Protein AF-A0A1V9XTG5-F1 (afdb_monomer_lite)

Organism: NCBI:txid418985

Foldseek 3Di:
DDPVVVQVVVCVQFPLVQFDPLFDFGWPAAADQDQPPPPPPPPDPDDDDDDDPPRDRPRDDDDDAAEAEEQDDFPVVLVVCLVVLHLEYEHQHDLPSDDDPDQDPVDRSSVSNVSNNVSNHIYGYCHRSQVPDDVGPVNVVVVVCVVPPDPPPPPPDPPDPD

Sequence (162 aa):
MELSRVVSFLRRFAPLEIAESWDNVGLLLEPPACIVDKVVPNRSHDTRESDTWNFQKNYTADTDCQVLLTNDLTEPVMDEAIRLKSNLIVSYHPPLFTPLKNILQDNWKSRIITRCLENKIAVYSPHTSWDHIRGGVNDWLAKAFIDHPFQVEFIKKFDKNY

Radius of gyration: 22.84 Å; chains: 1; bounding box: 66×41×70 Å

InterPro domains:
  IPR002678 DUF34/NIF3 [PF01784] (66-144)
  IPR002678 DUF34/NIF3 [PTHR13799] (66-145)
  IPR036069 DUF34/NIF3 superfamily [SSF102705] (1-145)

Structure (mmCIF, N/CA/C/O backbone):
data_AF-A0A1V9XTG5-F1
#
_entry.id   AF-A0A1V9XTG5-F1
#
loop_
_atom_site.group_PDB
_atom_site.id
_atom_site.type_symbol
_atom_site.label_atom_id
_atom_site.label_alt_id
_atom_site.label_comp_id
_atom_site.label_asym_id
_atom_site.label_entity_id
_atom_site.label_seq_id
_atom_site.pdbx_PDB_ins_code
_atom_site.Cartn_x
_atom_site.Cartn_y
_atom_site.Cartn_z
_atom_site.occupancy
_atom_site.B_iso_or_equiv
_atom_site.auth_seq_id
_atom_site.auth_comp_id
_atom_site.auth_asym_id
_atom_site.auth_atom_id
_atom_site.pdbx_PDB_model_num
ATOM 1 N N . MET A 1 1 ? -17.222 -7.287 -1.393 1.00 55.75 1 MET A N 1
ATOM 2 C CA . MET A 1 1 ? -16.039 -8.103 -1.818 1.00 55.75 1 MET A CA 1
ATOM 3 C C . MET A 1 1 ? -15.018 -8.222 -0.685 1.00 55.75 1 MET A C 1
ATOM 5 O O . MET A 1 1 ? -14.566 -7.208 -0.179 1.00 55.75 1 MET A O 1
ATOM 9 N N . GLU A 1 2 ? -14.635 -9.448 -0.310 1.00 77.31 2 GLU A N 1
ATOM 10 C CA . GLU A 1 2 ? -13.663 -9.735 0.764 1.00 77.31 2 GLU A CA 1
ATOM 11 C C . GLU A 1 2 ? -12.226 -9.305 0.407 1.00 77.31 2 GLU A C 1
ATOM 13 O O . GLU A 1 2 ? -11.734 -9.655 -0.669 1.00 77.31 2 GLU A O 1
ATOM 18 N N . LEU A 1 3 ? -11.525 -8.626 1.329 1.00 82.56 3 LEU A N 1
ATOM 19 C CA . LEU A 1 3 ? -10.119 -8.198 1.183 1.00 82.56 3 LEU A CA 1
ATOM 20 C C . LEU A 1 3 ? -9.208 -9.350 0.729 1.00 82.56 3 LEU A C 1
ATOM 22 O O . LEU A 1 3 ? -8.378 -9.186 -0.165 1.00 82.56 3 LEU A O 1
ATOM 26 N N . SER A 1 4 ? -9.415 -10.540 1.297 1.00 83.62 4 SER A N 1
ATOM 27 C CA . SER A 1 4 ? -8.663 -11.753 0.965 1.00 83.62 4 SER A CA 1
ATOM 28 C C . SER A 1 4 ? -8.738 -12.107 -0.521 1.00 83.62 4 SER A C 1
ATOM 30 O O . SER A 1 4 ? -7.723 -12.470 -1.107 1.00 83.62 4 SER A O 1
ATOM 32 N N . ARG A 1 5 ? -9.898 -11.931 -1.170 1.00 86.00 5 ARG A N 1
ATOM 33 C CA . ARG A 1 5 ? -10.062 -12.204 -2.608 1.00 86.00 5 ARG A CA 1
ATOM 34 C C . ARG A 1 5 ? -9.228 -11.251 -3.459 1.00 86.00 5 ARG A C 1
ATOM 36 O O . ARG A 1 5 ? -8.595 -11.699 -4.413 1.00 86.00 5 ARG A O 1
ATOM 43 N N . VAL A 1 6 ? -9.202 -9.966 -3.103 1.00 88.75 6 VAL A N 1
ATOM 44 C CA . VAL A 1 6 ? -8.406 -8.954 -3.817 1.00 88.75 6 VAL A CA 1
ATOM 45 C C . VAL A 1 6 ? -6.922 -9.222 -3.638 1.00 88.75 6 VAL A C 1
ATOM 47 O O . VAL A 1 6 ? -6.187 -9.276 -4.618 1.00 88.75 6 VAL A O 1
ATOM 50 N N . VAL A 1 7 ? -6.480 -9.469 -2.405 1.00 90.12 7 VAL A N 1
ATOM 51 C CA . VAL A 1 7 ? -5.074 -9.778 -2.114 1.00 90.12 7 VAL A CA 1
ATOM 52 C C . VAL A 1 7 ? -4.635 -11.060 -2.827 1.00 90.12 7 VAL A C 1
ATOM 54 O O . VAL A 1 7 ? -3.560 -11.088 -3.423 1.00 90.12 7 VAL A 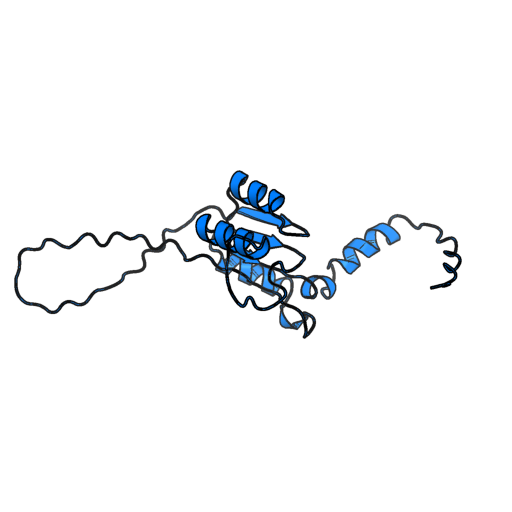O 1
ATOM 57 N N . SER A 1 8 ? -5.466 -12.108 -2.842 1.00 90.44 8 SER A N 1
ATOM 58 C CA . SER A 1 8 ? -5.184 -13.328 -3.608 1.00 90.44 8 SER A CA 1
ATOM 59 C C . SER A 1 8 ? -5.078 -13.062 -5.109 1.00 90.44 8 SER A C 1
ATOM 61 O O . SER A 1 8 ? -4.198 -13.621 -5.761 1.00 90.44 8 SER A O 1
ATOM 63 N N . PHE A 1 9 ? -5.935 -12.201 -5.664 1.00 92.81 9 PHE A N 1
ATOM 64 C CA . PHE A 1 9 ? -5.834 -11.792 -7.062 1.00 92.81 9 PHE A CA 1
ATOM 65 C C . PHE A 1 9 ? -4.525 -11.039 -7.339 1.00 92.81 9 PHE A C 1
ATOM 67 O O . PHE A 1 9 ? -3.819 -11.401 -8.278 1.00 92.81 9 PHE A O 1
ATOM 74 N N . LEU A 1 10 ? -4.170 -10.054 -6.506 1.00 93.69 10 LEU A N 1
ATOM 75 C CA . LEU A 1 10 ? -2.940 -9.265 -6.651 1.00 93.69 10 LEU A CA 1
ATOM 76 C C . LEU A 1 10 ? -1.689 -10.151 -6.602 1.00 93.69 10 LEU A C 1
ATOM 78 O O . LEU A 1 10 ? -0.817 -10.011 -7.455 1.00 93.69 10 LEU A O 1
ATOM 82 N N . ARG A 1 11 ? -1.642 -11.120 -5.680 1.00 94.44 11 ARG A N 1
ATOM 83 C CA . ARG A 1 11 ? -0.550 -12.105 -5.588 1.00 94.44 11 ARG A CA 1
ATOM 84 C C . ARG A 1 11 ? -0.490 -13.051 -6.784 1.00 94.44 11 ARG A C 1
ATOM 86 O O . ARG A 1 11 ? 0.585 -13.492 -7.163 1.00 94.44 11 ARG A O 1
ATOM 93 N N . ARG A 1 12 ? -1.632 -13.390 -7.388 1.00 94.44 12 ARG A N 1
ATOM 94 C CA . ARG A 1 12 ? -1.649 -14.200 -8.616 1.00 94.44 12 ARG A CA 1
ATOM 95 C C . ARG A 1 12 ? -1.186 -13.394 -9.829 1.00 94.44 12 ARG A C 1
ATOM 97 O O . ARG A 1 12 ? -0.594 -13.964 -10.736 1.00 94.44 12 ARG A O 1
ATOM 104 N N . PHE A 1 13 ? -1.505 -12.101 -9.861 1.00 92.19 13 PHE A N 1
ATOM 105 C CA . PHE A 1 13 ? -1.098 -11.188 -10.925 1.00 92.19 13 PHE A CA 1
ATOM 106 C C . PHE A 1 13 ? 0.411 -10.923 -10.890 1.00 92.19 13 PHE A C 1
ATOM 108 O O . PHE A 1 13 ? 1.073 -11.056 -11.914 1.00 92.19 13 PHE A O 1
ATOM 115 N N . ALA A 1 14 ? 0.948 -10.620 -9.708 1.00 93.31 14 ALA A N 1
ATOM 116 C CA . ALA A 1 14 ? 2.376 -10.493 -9.461 1.00 93.31 14 ALA A CA 1
ATOM 117 C C . ALA A 1 14 ? 2.742 -11.235 -8.168 1.00 93.31 14 ALA A C 1
ATOM 119 O O . ALA A 1 14 ? 2.460 -10.733 -7.072 1.00 93.31 14 ALA A O 1
ATOM 120 N N . PRO A 1 15 ? 3.321 -12.441 -8.286 1.00 96.00 15 PRO A N 1
ATOM 121 C CA . PRO A 1 15 ? 3.800 -13.200 -7.137 1.00 96.00 15 PRO A CA 1
ATOM 122 C C . PRO A 1 15 ? 4.793 -12.377 -6.307 1.00 96.00 15 PRO A C 1
ATOM 124 O O . PRO A 1 15 ? 5.557 -11.582 -6.846 1.00 96.00 15 PRO A O 1
ATOM 127 N N . LEU A 1 16 ? 4.785 -12.533 -4.984 1.00 95.12 16 LEU A N 1
ATOM 128 C CA . LEU A 1 16 ? 5.692 -11.764 -4.118 1.00 95.12 16 LEU A CA 1
ATOM 129 C C . LEU A 1 16 ? 7.112 -12.343 -4.133 1.00 95.12 16 LEU A C 1
ATOM 131 O O . LEU A 1 16 ? 8.067 -11.654 -3.808 1.00 95.12 16 LEU A O 1
ATOM 135 N N . GLU A 1 17 ? 7.251 -13.601 -4.544 1.00 96.00 17 GLU A N 1
ATOM 136 C CA . GLU A 1 17 ? 8.499 -14.364 -4.602 1.00 96.00 17 GLU A CA 1
ATOM 137 C C . GLU A 1 17 ? 9.474 -13.838 -5.659 1.00 96.00 17 GLU A C 1
ATOM 139 O O . GLU A 1 17 ? 10.656 -14.167 -5.623 1.00 96.00 17 GLU A O 1
ATOM 144 N N . ILE A 1 18 ? 8.974 -13.042 -6.606 1.00 96.62 18 ILE A N 1
ATOM 145 C CA . ILE A 1 18 ? 9.783 -12.372 -7.626 1.00 96.62 18 ILE A CA 1
ATOM 146 C C . ILE A 1 18 ? 10.158 -10.943 -7.223 1.00 9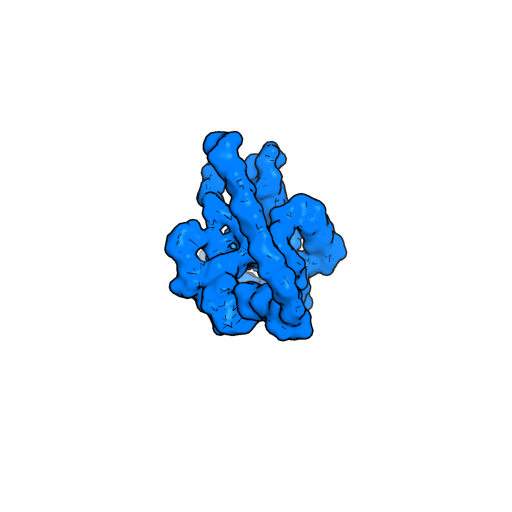6.62 18 ILE A C 1
ATOM 148 O O . ILE A 1 18 ? 10.810 -10.256 -7.999 1.00 96.62 18 ILE A O 1
ATOM 152 N N . ALA A 1 19 ? 9.728 -10.459 -6.055 1.00 97.25 19 ALA A N 1
ATOM 153 C CA . ALA A 1 19 ? 10.232 -9.198 -5.532 1.00 97.25 19 ALA A CA 1
ATOM 154 C C . ALA A 1 19 ? 11.709 -9.333 -5.142 1.00 97.25 19 ALA A C 1
ATOM 156 O O . ALA A 1 19 ? 12.203 -10.421 -4.835 1.00 97.25 19 ALA A O 1
ATOM 157 N N . GLU A 1 20 ? 12.409 -8.206 -5.125 1.00 97.19 20 GLU A N 1
ATOM 158 C CA . GLU A 1 20 ? 13.779 -8.154 -4.643 1.00 97.19 20 GLU A CA 1
ATOM 159 C C . GLU A 1 20 ? 13.880 -8.561 -3.168 1.00 97.19 20 GLU A C 1
ATOM 161 O O . GLU A 1 20 ? 13.032 -8.233 -2.339 1.00 97.19 20 GLU A O 1
ATOM 166 N N . SER A 1 21 ? 14.972 -9.239 -2.815 1.00 96.12 21 SER A N 1
ATOM 167 C CA . SER A 1 21 ? 15.189 -9.779 -1.459 1.00 96.12 21 SER A CA 1
ATOM 168 C C . SER A 1 21 ? 15.207 -8.735 -0.333 1.00 96.12 21 SER A C 1
ATOM 170 O O . SER A 1 21 ? 14.999 -9.081 0.829 1.00 96.12 21 SER A O 1
ATOM 172 N N . TRP A 1 22 ? 15.483 -7.472 -0.660 1.00 95.69 22 TRP A N 1
ATOM 173 C CA . TRP A 1 22 ? 15.520 -6.353 0.285 1.00 95.69 22 TRP A CA 1
ATOM 174 C C . TRP A 1 22 ? 14.182 -5.615 0.397 1.00 95.69 22 TRP A C 1
ATOM 176 O O . TRP A 1 22 ? 14.067 -4.685 1.197 1.00 95.69 22 TRP A O 1
ATOM 186 N N . ASP A 1 23 ? 13.200 -5.978 -0.424 1.00 97.12 23 ASP A N 1
ATOM 187 C CA . ASP A 1 23 ? 11.956 -5.240 -0.569 1.00 97.12 23 ASP A CA 1
ATOM 188 C C . ASP A 1 23 ? 10.937 -5.571 0.533 1.00 97.12 23 ASP A C 1
ATOM 190 O O . ASP A 1 23 ? 11.019 -6.601 1.205 1.00 97.12 23 ASP A O 1
ATOM 194 N N . ASN A 1 24 ? 9.939 -4.702 0.702 1.00 97.38 24 ASN A N 1
ATOM 195 C CA . ASN A 1 24 ? 8.794 -4.961 1.566 1.00 97.38 24 ASN A CA 1
ATOM 196 C C . ASN A 1 24 ? 7.482 -4.876 0.778 1.00 97.38 24 ASN A C 1
ATOM 198 O O . ASN A 1 24 ? 6.867 -3.814 0.663 1.00 97.38 24 ASN A O 1
ATOM 202 N N . VAL A 1 25 ? 7.063 -6.020 0.240 1.00 97.62 25 VAL A N 1
ATOM 203 C CA . VAL A 1 25 ? 5.906 -6.159 -0.652 1.00 97.62 25 VAL A CA 1
ATOM 204 C C . VAL A 1 25 ? 4.762 -6.946 -0.013 1.00 97.62 25 VAL A C 1
ATOM 206 O O . VAL A 1 25 ? 4.928 -7.680 0.959 1.00 97.62 25 VAL A O 1
ATOM 209 N N . GLY A 1 26 ? 3.577 -6.844 -0.606 1.00 97.38 26 GLY A N 1
ATOM 210 C CA . GLY A 1 26 ? 2.374 -7.541 -0.176 1.00 97.38 26 GLY A CA 1
ATOM 211 C C . GLY A 1 26 ? 1.461 -6.682 0.694 1.00 97.38 26 GLY A C 1
ATOM 212 O O . GLY A 1 26 ? 1.432 -5.460 0.579 1.00 97.38 26 GLY A O 1
ATOM 213 N N . LEU A 1 27 ? 0.664 -7.338 1.541 1.00 96.81 27 LEU A N 1
ATOM 214 C CA . LEU A 1 27 ? -0.239 -6.676 2.483 1.00 96.81 27 LEU A CA 1
ATOM 215 C C . LEU A 1 27 ? 0.578 -6.167 3.678 1.00 96.81 27 LEU A C 1
ATOM 217 O O . LEU A 1 27 ? 1.042 -6.966 4.487 1.00 96.81 27 LEU A O 1
ATOM 221 N N . LEU A 1 28 ? 0.762 -4.851 3.764 1.00 96.75 28 LEU A N 1
ATOM 222 C CA . LEU A 1 28 ? 1.606 -4.197 4.769 1.00 96.75 28 LEU A CA 1
ATOM 223 C C . LEU A 1 28 ? 0.824 -3.762 6.011 1.00 96.75 28 LEU A C 1
ATOM 225 O O . LEU A 1 28 ? 1.393 -3.648 7.095 1.00 96.75 28 LEU A O 1
ATOM 229 N N . LEU A 1 29 ? -0.473 -3.493 5.853 1.00 95.19 29 LEU A N 1
ATOM 230 C CA . LEU A 1 29 ? -1.363 -3.114 6.943 1.00 95.19 29 LEU A CA 1
ATOM 231 C C . LEU A 1 29 ? -2.743 -3.726 6.715 1.00 95.19 29 LEU A C 1
ATOM 233 O O . LEU A 1 29 ? -3.360 -3.497 5.674 1.00 95.19 29 LEU A O 1
ATOM 237 N N . GLU A 1 30 ? -3.228 -4.472 7.703 1.00 92.56 30 GLU A N 1
ATOM 238 C CA . GLU A 1 30 ? -4.567 -5.058 7.715 1.00 92.56 30 GLU A CA 1
ATOM 239 C C . GLU A 1 30 ? -5.333 -4.532 8.939 1.00 92.56 30 GLU A C 1
ATOM 241 O O . GLU A 1 30 ? -4.941 -4.822 10.074 1.00 92.56 30 GLU A O 1
ATOM 246 N N . PRO A 1 31 ? -6.394 -3.726 8.755 1.00 88.69 31 PRO A N 1
ATOM 247 C CA . PRO A 1 31 ? -7.239 -3.304 9.860 1.00 88.69 31 PRO A CA 1
ATOM 248 C C . PRO A 1 31 ? -8.036 -4.502 10.398 1.00 88.69 31 PRO A C 1
ATOM 250 O O . PRO A 1 31 ? -8.358 -5.422 9.641 1.00 88.69 31 PRO A O 1
ATOM 253 N N . PRO A 1 32 ? -8.415 -4.501 11.688 1.00 80.94 32 PRO A N 1
ATOM 254 C CA . PRO A 1 32 ? -9.268 -5.548 12.224 1.00 80.94 32 PRO A CA 1
ATOM 255 C C . PRO A 1 32 ? -10.576 -5.607 11.427 1.00 80.94 32 PRO A C 1
ATOM 257 O O . PRO A 1 32 ? -11.234 -4.585 11.201 1.00 80.94 32 PRO A O 1
ATOM 260 N N . ALA A 1 33 ? -10.970 -6.816 11.019 1.00 67.88 33 ALA A N 1
ATOM 261 C CA . ALA A 1 33 ? -12.301 -7.043 10.470 1.00 67.88 33 ALA A CA 1
ATOM 262 C C . ALA A 1 33 ? -13.354 -6.519 11.456 1.00 67.88 33 ALA A C 1
ATOM 264 O O . ALA A 1 33 ? -13.117 -6.522 12.663 1.00 67.88 33 ALA A O 1
ATOM 265 N N . CYS A 1 34 ? -14.511 -6.069 10.960 1.00 45.25 34 CYS A N 1
ATOM 266 C CA . CYS A 1 34 ? -15.601 -5.624 11.824 1.00 45.25 34 CYS A CA 1
ATOM 267 C C . CYS A 1 34 ? -15.963 -6.726 12.835 1.00 45.25 34 CYS A C 1
ATOM 269 O O . CYS A 1 34 ? -16.723 -7.636 12.514 1.00 45.25 34 CYS A O 1
ATOM 271 N N . ILE A 1 35 ? -15.449 -6.633 14.061 1.00 41.25 35 ILE A N 1
ATOM 272 C CA . ILE A 1 35 ? -15.980 -7.369 15.198 1.00 41.25 35 ILE A CA 1
ATOM 273 C C . ILE A 1 35 ? -17.233 -6.596 15.585 1.00 41.25 35 ILE A C 1
ATOM 275 O O . ILE A 1 35 ? -17.160 -5.454 16.035 1.00 41.25 35 ILE A O 1
ATOM 279 N N . VAL A 1 36 ? -18.404 -7.169 15.316 1.00 38.59 36 VAL A N 1
ATOM 280 C CA . VAL A 1 36 ? -19.636 -6.634 15.888 1.00 38.59 36 VAL A CA 1
ATOM 281 C C . VAL A 1 36 ? -19.586 -6.954 17.377 1.00 38.59 36 VAL A C 1
ATOM 283 O O . VAL A 1 36 ? -19.935 -8.058 17.790 1.00 38.59 36 VAL A O 1
ATOM 286 N N . ASP A 1 37 ? -19.155 -5.987 18.181 1.00 36.00 37 ASP A N 1
ATOM 287 C CA . ASP A 1 37 ? -19.333 -6.013 19.629 1.00 36.00 37 ASP A CA 1
ATOM 288 C C . ASP A 1 37 ? -20.821 -5.830 19.943 1.00 36.00 37 ASP A C 1
ATOM 290 O O . ASP A 1 37 ? -21.314 -4.754 20.275 1.00 36.00 37 ASP A O 1
ATOM 294 N N . LYS A 1 38 ? -21.577 -6.915 19.817 1.00 38.50 38 LYS A N 1
ATOM 295 C CA . LYS A 1 38 ? -22.789 -7.105 20.604 1.00 38.50 38 LYS A CA 1
ATOM 296 C C . LYS A 1 38 ? -22.620 -8.374 21.416 1.00 38.50 38 LYS A C 1
ATOM 298 O O . LYS A 1 38 ? -23.256 -9.388 21.151 1.00 38.50 38 LYS A O 1
ATOM 303 N N . VAL A 1 39 ? -21.812 -8.281 22.470 1.00 39.66 39 VAL A N 1
ATOM 304 C CA . VAL A 1 39 ? -22.130 -9.042 23.678 1.00 39.66 39 VAL A CA 1
ATOM 305 C C . VAL A 1 39 ? -23.397 -8.402 24.238 1.00 39.66 39 VAL A C 1
ATOM 307 O O . VAL A 1 39 ? -23.347 -7.452 25.014 1.00 39.66 39 VAL A O 1
ATOM 310 N N . VAL A 1 40 ? -24.558 -8.865 23.777 1.00 39.25 40 VAL A N 1
ATOM 311 C CA . VAL A 1 40 ? -25.788 -8.675 24.543 1.00 39.25 40 VAL A CA 1
ATOM 312 C C . VAL A 1 40 ? -25.692 -9.706 25.663 1.00 39.25 40 VAL A C 1
ATOM 314 O O . VAL A 1 40 ? -25.638 -10.896 25.348 1.00 39.25 40 VAL A O 1
ATOM 317 N N . PRO 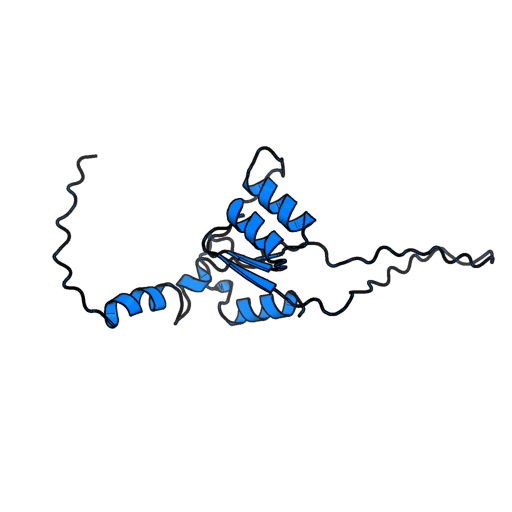A 1 41 ? -25.613 -9.315 26.947 1.00 38.88 41 PRO A N 1
ATOM 318 C CA . PRO A 1 41 ? -25.670 -10.294 28.017 1.00 38.88 41 PRO A CA 1
ATOM 319 C C . PRO A 1 41 ? -26.985 -11.047 27.859 1.00 38.88 41 PRO A C 1
ATOM 321 O O . PRO A 1 41 ? -28.050 -10.421 27.828 1.00 38.88 41 PRO A O 1
ATOM 324 N N . ASN A 1 42 ? -26.923 -12.371 27.741 1.00 40.09 42 ASN A N 1
ATOM 325 C CA . ASN A 1 42 ? -28.121 -13.180 27.850 1.00 40.09 42 ASN A CA 1
ATOM 326 C C . ASN A 1 42 ? -28.609 -13.019 29.295 1.00 40.09 42 ASN A C 1
ATOM 328 O O . ASN A 1 42 ? -28.093 -13.656 30.208 1.00 40.09 42 ASN A O 1
ATOM 332 N N . ARG A 1 43 ? -29.558 -12.108 29.540 1.00 46.59 43 ARG A N 1
ATOM 333 C CA . ARG A 1 43 ? -30.324 -12.107 30.790 1.00 46.59 43 ARG A CA 1
ATOM 334 C C . ARG A 1 43 ? -31.314 -13.267 30.725 1.00 46.59 43 ARG A C 1
ATOM 336 O O . ARG A 1 43 ? -32.518 -13.057 30.651 1.00 46.59 43 ARG A O 1
ATOM 343 N N . SER A 1 44 ? -30.803 -14.492 30.751 1.00 43.53 44 SER A N 1
ATOM 344 C CA . SER A 1 44 ? -31.573 -15.625 31.233 1.00 43.53 44 SER A CA 1
ATOM 345 C C . SER A 1 44 ? -31.327 -15.714 32.732 1.00 43.53 44 SER A C 1
ATOM 347 O O . SER A 1 44 ? -30.215 -15.982 33.182 1.00 43.53 44 SER A O 1
ATOM 349 N N . HIS A 1 45 ? -32.370 -15.431 33.506 1.00 46.16 45 HIS A N 1
ATOM 350 C CA . HIS A 1 45 ? -32.457 -15.864 34.890 1.00 46.16 45 HIS A CA 1
ATOM 351 C C . HIS A 1 45 ? -32.425 -17.394 34.922 1.00 46.16 45 HIS A C 1
ATOM 353 O O . HIS A 1 45 ? -33.478 -18.014 34.858 1.00 46.16 45 HIS A O 1
ATOM 359 N N . ASP A 1 46 ? -31.243 -17.995 35.002 1.00 42.94 46 ASP A N 1
ATOM 360 C CA . ASP A 1 46 ? -31.102 -19.307 35.622 1.00 42.94 46 ASP A CA 1
ATOM 361 C C . ASP A 1 46 ? -29.673 -19.518 36.126 1.00 42.94 46 ASP A C 1
ATOM 363 O O . ASP A 1 46 ? -28.688 -19.185 35.468 1.00 42.94 46 ASP A O 1
ATOM 367 N N . THR A 1 47 ? -29.577 -20.018 37.348 1.00 46.78 47 THR A N 1
ATOM 368 C CA . THR A 1 47 ? -28.326 -20.317 38.034 1.00 46.78 47 THR A CA 1
ATOM 369 C C . THR A 1 47 ? -27.920 -21.750 37.736 1.00 46.78 47 THR A C 1
ATOM 371 O O . THR A 1 47 ? -28.704 -22.652 38.018 1.00 46.78 47 THR A O 1
ATOM 374 N N . ARG A 1 48 ? -26.647 -21.928 37.352 1.00 47.66 48 ARG A N 1
ATOM 375 C CA . ARG A 1 48 ? -25.887 -23.187 37.184 1.00 47.66 48 ARG A CA 1
ATOM 376 C C . ARG A 1 48 ? -25.782 -23.678 35.741 1.00 47.66 48 ARG A C 1
ATOM 378 O O . ARG A 1 48 ? -26.417 -24.653 35.382 1.00 47.66 48 ARG A O 1
ATOM 385 N N . GLU A 1 49 ? -24.867 -23.085 34.982 1.00 41.78 49 GLU A N 1
ATOM 386 C CA . GLU A 1 49 ? -23.923 -23.832 34.141 1.00 41.78 49 GLU A CA 1
ATOM 387 C C . GLU A 1 49 ? -22.806 -22.894 33.661 1.00 41.78 49 GLU A C 1
ATOM 389 O O . GLU A 1 49 ? -22.992 -21.690 33.529 1.00 41.78 49 GLU A O 1
ATOM 394 N N . SER A 1 50 ? -21.608 -23.453 33.527 1.00 41.12 50 SER A N 1
ATOM 395 C CA . SER A 1 50 ? -20.311 -22.786 33.381 1.00 41.12 50 SER A CA 1
ATOM 396 C C . SER A 1 50 ? -20.220 -21.725 32.275 1.00 41.12 50 SER A C 1
ATOM 398 O O . SER A 1 50 ? -20.572 -21.989 31.124 1.00 41.12 50 SER A O 1
ATOM 400 N N . ASP A 1 51 ? -19.616 -20.587 32.632 1.00 40.22 51 ASP A N 1
ATOM 401 C CA . ASP A 1 51 ? -19.272 -19.420 31.807 1.00 40.22 51 ASP A CA 1
ATOM 402 C C . ASP A 1 51 ? -18.369 -19.746 30.598 1.00 40.22 51 ASP A C 1
ATOM 404 O O . ASP A 1 51 ? -17.177 -19.431 30.567 1.00 40.22 51 ASP A O 1
ATOM 408 N N . THR A 1 52 ? -18.929 -20.357 29.556 1.00 37.22 52 THR A N 1
ATOM 409 C CA . THR A 1 52 ? -18.254 -20.477 28.257 1.00 37.22 52 THR A CA 1
ATOM 410 C C . THR A 1 52 ? -18.622 -19.282 27.382 1.00 37.22 52 THR A C 1
ATOM 412 O O . THR A 1 52 ? -19.695 -19.199 26.785 1.00 37.22 52 THR A O 1
ATOM 415 N N . TRP A 1 53 ? -17.712 -18.310 27.320 1.00 46.91 53 TRP A N 1
ATOM 416 C CA . TRP A 1 53 ? -17.795 -17.176 26.402 1.00 46.91 53 TRP A CA 1
ATOM 417 C C . TRP A 1 53 ? -17.597 -17.667 24.961 1.00 46.91 53 TRP A C 1
ATOM 419 O O . TRP A 1 53 ? -16.475 -17.737 24.460 1.00 46.91 53 TRP A O 1
ATOM 429 N N . ASN A 1 54 ? -18.685 -18.024 24.279 1.00 36.25 54 ASN A N 1
ATOM 430 C CA . ASN A 1 54 ? -18.648 -18.373 22.860 1.00 36.25 54 ASN A CA 1
ATOM 431 C C . ASN A 1 54 ? -18.593 -17.098 22.004 1.00 36.25 54 ASN A C 1
ATOM 433 O O . ASN A 1 54 ? -19.614 -16.494 21.679 1.00 36.25 54 ASN A O 1
ATOM 437 N N . PHE A 1 55 ? -17.380 -16.688 21.621 1.00 44.03 55 PHE A N 1
ATOM 438 C CA . PHE A 1 55 ? -17.150 -15.630 20.634 1.00 44.03 55 PHE A CA 1
ATOM 439 C C . PHE A 1 55 ? -17.526 -16.121 19.232 1.00 44.03 55 PHE A C 1
ATOM 441 O O . PHE A 1 55 ? -16.693 -16.639 18.488 1.00 44.03 55 PHE A O 1
ATOM 448 N N . GLN A 1 56 ? -18.785 -15.946 18.842 1.00 35.94 56 GLN A N 1
ATOM 449 C CA . GLN A 1 56 ? -19.197 -16.182 17.463 1.00 35.94 56 GLN A CA 1
ATOM 450 C C . GLN A 1 56 ? -18.858 -14.940 16.626 1.00 35.94 56 GLN A C 1
ATOM 452 O O . GLN A 1 56 ? -19.536 -13.915 16.697 1.00 35.94 56 GLN A O 1
ATOM 457 N N . LYS A 1 57 ? -17.754 -15.011 15.865 1.00 40.47 57 LYS A N 1
ATOM 458 C CA . LYS A 1 57 ? -17.333 -13.962 14.921 1.00 40.47 57 LYS A CA 1
ATOM 459 C C . LYS A 1 57 ? -18.375 -13.824 13.808 1.00 40.47 57 LYS A C 1
ATOM 461 O O . LYS A 1 57 ? -18.304 -14.511 12.793 1.00 40.47 57 LYS A O 1
ATOM 466 N N . ASN A 1 58 ? -19.336 -12.927 13.991 1.00 37.09 58 ASN A N 1
ATOM 467 C CA . ASN A 1 58 ? -20.265 -12.538 12.937 1.00 37.09 58 ASN A CA 1
ATOM 468 C C . ASN A 1 58 ? -19.576 -11.514 12.028 1.00 37.09 58 ASN A C 1
ATOM 470 O O . ASN A 1 58 ? -19.657 -10.308 12.260 1.00 37.09 58 ASN A O 1
ATOM 474 N N . TYR A 1 59 ? -18.869 -12.004 11.007 1.00 41.94 59 TYR A N 1
ATOM 475 C CA . TYR A 1 59 ? -18.420 -11.175 9.891 1.00 41.94 59 TYR A CA 1
ATOM 476 C C . TYR A 1 59 ? -19.666 -10.676 9.156 1.00 41.94 59 TYR A C 1
ATOM 478 O O . TYR A 1 59 ? -20.448 -11.473 8.635 1.00 41.94 59 TYR A O 1
ATOM 486 N N . THR A 1 60 ? -19.896 -9.364 9.159 1.00 44.28 60 THR A N 1
ATOM 487 C CA . THR A 1 60 ? -20.947 -8.782 8.324 1.00 44.28 60 THR A CA 1
ATOM 488 C C . THR A 1 60 ? -20.490 -8.864 6.878 1.00 44.28 60 THR A C 1
ATOM 490 O O . THR A 1 60 ? -19.461 -8.308 6.501 1.00 44.28 60 THR A O 1
ATOM 493 N N . ALA A 1 61 ? -21.237 -9.638 6.096 1.00 44.62 61 ALA A N 1
ATOM 494 C CA . ALA A 1 61 ? -21.019 -9.777 4.675 1.00 44.62 61 ALA A CA 1
ATOM 495 C C . ALA A 1 61 ? -21.217 -8.426 3.973 1.00 44.62 61 ALA A C 1
ATOM 497 O O . ALA A 1 61 ? -22.192 -7.719 4.222 1.00 44.62 61 ALA A O 1
ATOM 498 N N . ASP A 1 62 ? -20.301 -8.165 3.046 1.00 49.50 62 ASP A N 1
ATOM 499 C CA . ASP A 1 62 ? -20.485 -7.334 1.859 1.00 49.50 62 ASP A CA 1
ATOM 500 C C . ASP A 1 62 ? -20.593 -5.815 2.064 1.00 49.50 62 ASP A C 1
ATOM 502 O O . ASP A 1 62 ? -21.645 -5.192 1.942 1.00 49.50 62 ASP A O 1
ATOM 506 N N . THR A 1 63 ? -19.439 -5.181 2.273 1.00 55.59 63 THR A N 1
ATOM 507 C CA . THR A 1 63 ? -19.222 -3.834 1.736 1.00 55.59 63 THR A CA 1
ATOM 508 C C . THR A 1 63 ? -18.584 -3.936 0.348 1.00 55.59 63 THR A C 1
ATOM 510 O O . THR A 1 63 ? -17.752 -4.818 0.079 1.00 55.59 63 THR A O 1
ATOM 513 N N . ASP A 1 64 ? -18.992 -3.047 -0.560 1.00 65.69 64 ASP A N 1
ATOM 514 C CA . ASP A 1 64 ? -18.303 -2.840 -1.832 1.00 65.69 64 ASP A CA 1
ATOM 515 C C . ASP A 1 64 ? -16.825 -2.551 -1.549 1.00 65.69 64 ASP A C 1
ATOM 517 O O . ASP A 1 64 ? -16.483 -1.718 -0.707 1.00 65.69 64 ASP A O 1
ATOM 521 N N . CYS A 1 65 ? -15.932 -3.296 -2.202 1.00 73.44 65 CYS A N 1
ATOM 522 C CA . CYS A 1 65 ? -14.502 -3.078 -2.035 1.00 73.44 65 CYS A CA 1
ATOM 523 C C . CYS A 1 65 ? -14.065 -1.975 -2.984 1.00 73.44 65 CYS A C 1
ATOM 525 O O . CYS A 1 65 ? -14.049 -2.159 -4.201 1.00 73.44 65 CYS A O 1
ATOM 527 N N . GLN A 1 66 ? -13.729 -0.831 -2.402 1.00 88.75 66 GLN A N 1
ATOM 528 C CA . GLN A 1 66 ? -13.243 0.325 -3.120 1.00 88.75 66 GLN A CA 1
ATOM 529 C C . GLN A 1 66 ? -11.736 0.437 -2.923 1.00 88.75 66 GLN A C 1
ATOM 531 O O . GLN A 1 66 ? -11.242 0.623 -1.808 1.00 88.75 66 GLN A O 1
ATOM 536 N N . VAL A 1 67 ? -11.020 0.293 -4.037 1.00 94.06 67 VAL A N 1
ATOM 537 C CA . VAL A 1 67 ? -9.561 0.274 -4.080 1.00 94.06 67 VAL A CA 1
ATOM 538 C C . VAL A 1 67 ? -9.055 1.602 -4.630 1.00 94.06 67 VAL A C 1
ATOM 540 O O . VAL A 1 67 ? -9.422 1.985 -5.740 1.00 94.06 67 VAL A O 1
ATOM 543 N N . LEU A 1 68 ? -8.191 2.281 -3.879 1.00 96.88 68 LEU A N 1
ATOM 544 C CA . LEU A 1 68 ? -7.421 3.423 -4.368 1.00 96.88 68 LEU A CA 1
ATOM 545 C C . LEU A 1 68 ? -6.044 2.944 -4.834 1.00 96.88 68 LEU A C 1
ATOM 547 O O . LEU A 1 68 ? -5.341 2.268 -4.085 1.00 96.88 68 LEU A O 1
ATOM 551 N N . LEU A 1 69 ? -5.650 3.310 -6.052 1.00 97.62 69 LEU A N 1
ATOM 552 C CA . LEU A 1 69 ? -4.303 3.072 -6.575 1.00 97.62 69 LEU A CA 1
ATOM 553 C C . LEU A 1 69 ? -3.490 4.366 -6.469 1.00 97.62 69 LEU A C 1
ATOM 555 O O . LEU A 1 69 ? -3.983 5.425 -6.851 1.00 97.62 69 LEU A O 1
ATOM 559 N N . THR A 1 70 ? -2.254 4.291 -5.982 1.00 98.25 70 THR A N 1
ATOM 560 C CA . THR A 1 70 ? -1.341 5.443 -5.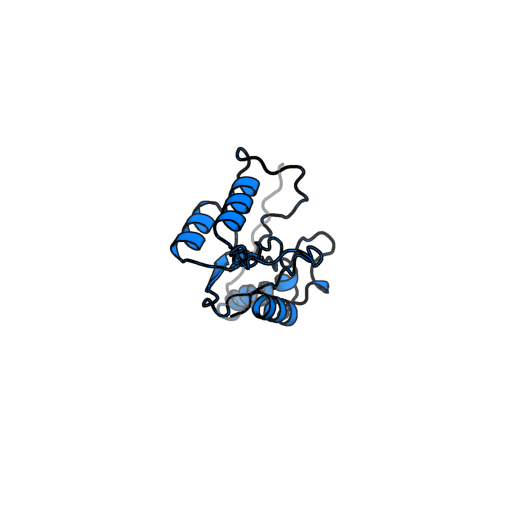906 1.00 98.25 70 THR A CA 1
ATOM 561 C C . THR A 1 70 ? 0.106 5.013 -6.128 1.00 98.25 70 THR A C 1
ATOM 563 O O . THR A 1 70 ? 0.459 3.859 -5.890 1.00 98.25 70 THR A O 1
ATOM 566 N N . ASN A 1 71 ? 0.963 5.945 -6.550 1.00 97.94 71 ASN A N 1
ATOM 567 C CA . ASN A 1 71 ? 2.406 5.718 -6.537 1.00 97.94 71 ASN A CA 1
ATOM 568 C C . ASN A 1 71 ? 2.961 5.783 -5.105 1.00 97.94 71 ASN A C 1
ATOM 570 O O . ASN A 1 71 ? 3.656 4.878 -4.656 1.00 97.94 71 ASN A O 1
ATOM 574 N N . ASP A 1 72 ? 2.580 6.833 -4.374 1.00 98.12 72 ASP A N 1
ATOM 575 C CA . ASP A 1 72 ? 3.024 7.115 -3.013 1.00 98.12 72 ASP A CA 1
ATOM 576 C C . ASP A 1 72 ? 1.824 7.367 -2.099 1.00 98.12 72 ASP A C 1
ATOM 578 O O . ASP A 1 72 ? 0.954 8.196 -2.391 1.00 98.12 72 ASP A O 1
ATOM 582 N N . LEU A 1 73 ? 1.787 6.688 -0.954 1.00 97.94 73 LEU A N 1
ATOM 583 C CA . LEU A 1 73 ? 0.816 6.974 0.097 1.00 97.94 73 LEU A CA 1
ATOM 584 C C . LEU A 1 73 ? 1.308 8.135 0.973 1.00 97.94 73 LEU A C 1
ATOM 586 O O . LEU A 1 73 ? 2.060 7.943 1.928 1.00 97.94 73 LEU A O 1
ATOM 590 N N . THR A 1 74 ? 0.866 9.345 0.637 1.00 97.81 74 THR A N 1
ATOM 591 C CA . THR A 1 74 ? 1.109 10.583 1.396 1.00 97.81 74 THR A CA 1
ATOM 592 C C . THR A 1 74 ? -0.117 10.975 2.229 1.00 97.81 74 THR A C 1
ATOM 594 O O . THR A 1 74 ? -1.196 10.410 2.055 1.00 97.81 74 THR A O 1
ATOM 597 N N . GLU A 1 75 ? 0.006 11.953 3.134 1.00 97.50 75 GLU A N 1
ATOM 598 C CA . GLU A 1 75 ? -1.143 12.434 3.922 1.00 97.50 75 GLU A CA 1
ATOM 599 C C . GLU A 1 75 ? -2.295 12.989 3.057 1.00 97.50 75 GLU A C 1
ATOM 601 O O . GLU A 1 75 ? -3.435 12.607 3.317 1.00 97.50 75 GLU A O 1
ATOM 606 N N . PRO A 1 76 ? -2.053 13.778 1.988 1.00 98.50 76 PRO A N 1
ATOM 607 C CA . PRO A 1 76 ? -3.127 14.184 1.077 1.00 98.50 76 PRO A CA 1
ATOM 608 C C . PRO A 1 76 ? -3.802 13.009 0.353 1.00 98.50 76 PRO A C 1
ATOM 610 O O . PRO A 1 76 ? -5.019 13.003 0.183 1.00 98.50 76 PRO A O 1
ATOM 613 N N . VAL A 1 77 ? -3.036 11.985 -0.042 1.00 98.44 77 VAL A N 1
ATOM 614 C CA . VAL A 1 77 ? -3.596 10.762 -0.652 1.00 98.44 77 VAL A CA 1
ATOM 615 C C . VAL A 1 77 ? -4.411 9.971 0.374 1.00 98.44 77 VAL A C 1
ATOM 617 O O . VAL A 1 77 ? -5.446 9.395 0.045 1.00 98.44 77 VAL A O 1
ATOM 620 N N . MET A 1 78 ? -3.999 9.984 1.642 1.00 98.25 78 MET A N 1
ATOM 621 C CA . MET A 1 78 ? -4.786 9.420 2.736 1.00 98.25 78 MET A CA 1
ATOM 622 C C . MET A 1 78 ? -6.119 10.167 2.921 1.00 98.25 78 MET A C 1
ATOM 624 O O . MET A 1 78 ? -7.156 9.528 3.105 1.00 98.25 78 MET A O 1
ATOM 628 N N . ASP A 1 79 ? -6.121 11.503 2.838 1.00 98.38 79 ASP A N 1
ATOM 629 C CA . ASP A 1 79 ? -7.354 12.309 2.872 1.00 98.38 79 ASP A CA 1
ATOM 630 C C . ASP A 1 79 ? -8.287 11.947 1.708 1.00 98.38 79 ASP A C 1
ATOM 632 O O . ASP A 1 79 ? -9.498 11.790 1.891 1.00 98.38 79 ASP A O 1
ATOM 636 N N . GLU A 1 80 ? -7.722 11.765 0.512 1.00 98.44 80 GLU A N 1
ATOM 637 C CA . GLU A 1 80 ? -8.451 11.291 -0.659 1.00 98.44 80 GLU A CA 1
ATOM 638 C C . GLU A 1 80 ? -9.051 9.898 -0.439 1.00 98.44 80 GLU A C 1
ATOM 640 O O . GLU A 1 80 ? -10.240 9.712 -0.704 1.00 98.44 80 GLU A O 1
ATOM 645 N N . ALA A 1 81 ? -8.280 8.944 0.088 1.00 97.00 81 ALA A N 1
ATOM 646 C CA . ALA A 1 81 ? -8.750 7.587 0.354 1.00 97.00 81 ALA A CA 1
ATOM 647 C C . ALA A 1 81 ? -9.974 7.576 1.281 1.00 97.00 81 ALA A C 1
ATOM 649 O O . ALA A 1 81 ? -10.962 6.894 0.991 1.00 97.00 81 ALA A O 1
ATOM 650 N N . ILE A 1 82 ? -9.940 8.381 2.349 1.00 96.50 82 ILE A N 1
ATOM 651 C CA . ILE A 1 82 ? -11.054 8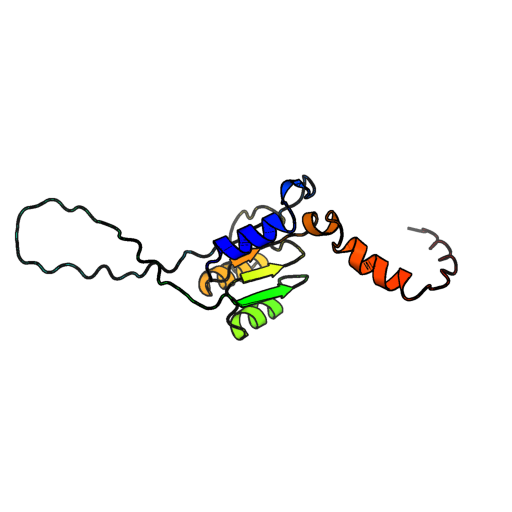.533 3.296 1.00 96.50 82 ILE A CA 1
ATOM 652 C C . ILE A 1 82 ? -12.261 9.182 2.620 1.00 96.50 82 ILE A C 1
ATOM 654 O O . ILE A 1 82 ? -13.376 8.675 2.736 1.00 96.50 82 ILE A O 1
ATOM 658 N N . ARG A 1 83 ? -12.056 10.278 1.876 1.00 97.31 83 ARG A N 1
ATOM 659 C CA . ARG A 1 83 ? -13.130 10.972 1.143 1.00 97.31 83 ARG A CA 1
ATOM 660 C C . ARG A 1 83 ? -13.821 10.045 0.146 1.00 97.31 83 ARG A C 1
ATOM 662 O O . ARG A 1 83 ? -15.041 10.097 0.001 1.00 97.31 83 ARG A O 1
ATOM 669 N N . LEU A 1 84 ? -13.040 9.204 -0.525 1.00 93.94 84 LEU A N 1
ATOM 670 C CA . LEU A 1 84 ? -13.533 8.207 -1.462 1.00 93.94 84 LEU A CA 1
ATOM 671 C C . LEU A 1 84 ? -14.154 6.997 -0.763 1.00 93.94 84 LEU A C 1
ATOM 673 O O . LEU A 1 84 ? -14.826 6.250 -1.448 1.00 93.94 84 LEU A O 1
ATOM 677 N N . LYS A 1 85 ? -14.000 6.820 0.557 1.00 91.56 85 LYS A N 1
ATOM 678 C CA . LYS A 1 85 ? -14.423 5.622 1.311 1.00 91.56 85 LYS A CA 1
ATOM 679 C C . LYS A 1 85 ? -13.743 4.338 0.825 1.00 91.56 85 LYS A C 1
ATOM 681 O O . LYS A 1 85 ? -14.338 3.263 0.829 1.00 91.56 85 LYS A O 1
ATOM 686 N N . SER A 1 86 ? -12.481 4.457 0.420 1.00 91.94 86 SER A N 1
ATOM 687 C CA . SER A 1 86 ? -11.672 3.306 0.020 1.00 91.94 86 SER A CA 1
ATOM 688 C C . SER A 1 86 ? -11.396 2.415 1.226 1.00 91.94 86 SER A C 1
ATOM 690 O O . SER A 1 86 ? -11.074 2.916 2.298 1.00 91.94 86 SER A O 1
ATOM 692 N N . ASN A 1 87 ? -11.492 1.099 1.053 1.00 91.56 87 ASN A N 1
ATOM 693 C CA . ASN A 1 87 ? -11.151 0.118 2.089 1.00 91.56 87 ASN A CA 1
ATOM 694 C C . ASN A 1 87 ? -9.840 -0.631 1.795 1.00 91.56 87 ASN A C 1
ATOM 696 O O . ASN A 1 87 ? -9.359 -1.391 2.636 1.00 91.56 87 ASN A O 1
ATOM 700 N N . LEU A 1 88 ? -9.227 -0.371 0.638 1.00 94.62 88 LEU A N 1
ATOM 701 C CA . LEU A 1 88 ? -7.885 -0.820 0.286 1.00 94.62 88 LEU A CA 1
ATOM 702 C C . LEU A 1 88 ? -7.142 0.286 -0.470 1.00 94.62 88 LEU A C 1
ATOM 704 O O . LEU A 1 88 ? -7.674 0.867 -1.413 1.00 94.62 88 LEU A O 1
ATOM 708 N N . ILE A 1 89 ? -5.892 0.533 -0.092 1.00 97.69 89 ILE A N 1
ATOM 709 C CA . ILE A 1 89 ? -4.933 1.326 -0.860 1.00 97.69 89 ILE A CA 1
ATOM 710 C C . ILE A 1 89 ? -3.882 0.375 -1.428 1.00 97.69 89 ILE A C 1
ATOM 712 O O . ILE A 1 89 ? -3.256 -0.379 -0.683 1.00 97.69 89 ILE A O 1
ATOM 716 N N . VAL A 1 90 ? -3.664 0.432 -2.739 1.00 97.81 90 VAL A N 1
ATOM 717 C CA . VAL A 1 90 ? -2.511 -0.179 -3.405 1.00 97.81 90 VAL A CA 1
ATOM 718 C C . VAL A 1 90 ? -1.525 0.941 -3.720 1.00 97.81 90 VAL A C 1
ATOM 720 O O . VAL A 1 90 ? -1.757 1.739 -4.627 1.00 97.81 90 VAL A O 1
ATOM 723 N N . SER A 1 91 ? -0.456 1.027 -2.932 1.00 98.25 91 SER A N 1
ATOM 724 C CA . SER A 1 91 ? 0.618 2.011 -3.101 1.00 98.25 91 SER A CA 1
ATOM 725 C C . SER A 1 91 ? 1.791 1.343 -3.795 1.00 98.25 91 SER A C 1
ATOM 727 O O . SER A 1 91 ? 2.249 0.320 -3.304 1.00 98.25 91 SER A O 1
ATOM 729 N N . TYR A 1 92 ? 2.279 1.883 -4.911 1.00 98.00 92 TYR A N 1
ATOM 730 C CA . TYR A 1 92 ? 3.430 1.308 -5.611 1.00 98.00 92 TYR A CA 1
ATOM 731 C C . TYR A 1 92 ? 4.666 1.252 -4.705 1.00 98.00 92 TYR A C 1
ATOM 733 O O . TYR A 1 92 ? 5.246 0.180 -4.530 1.00 98.00 92 TYR A O 1
ATOM 741 N N . HIS A 1 93 ? 5.025 2.382 -4.090 1.00 97.88 93 HIS A N 1
ATOM 742 C CA . HIS A 1 93 ? 6.080 2.429 -3.089 1.00 97.88 93 HIS A CA 1
ATOM 743 C C . HIS A 1 93 ? 5.546 1.991 -1.719 1.00 97.88 93 HIS A C 1
ATOM 745 O O . HIS A 1 93 ? 4.492 2.479 -1.284 1.00 97.88 93 HIS A O 1
ATOM 751 N N . PRO A 1 94 ? 6.282 1.136 -0.988 1.00 97.38 94 PRO A N 1
ATOM 752 C CA . PRO A 1 94 ? 5.865 0.664 0.322 1.00 97.38 94 PRO A CA 1
ATOM 753 C C . PRO A 1 94 ? 6.021 1.776 1.373 1.00 97.38 94 PRO A C 1
ATOM 755 O O . PRO A 1 94 ? 7.147 2.133 1.739 1.00 97.38 94 PRO A O 1
ATOM 758 N N . PRO A 1 95 ? 4.926 2.309 1.958 1.00 94.62 95 PRO A N 1
ATOM 759 C CA . PRO A 1 95 ? 5.037 3.328 3.009 1.00 94.62 95 PRO A CA 1
ATOM 760 C C . PRO A 1 95 ? 5.787 2.791 4.242 1.00 94.62 95 PRO A C 1
ATOM 762 O O . PRO A 1 95 ? 6.518 3.528 4.917 1.00 94.62 95 PRO A O 1
ATOM 765 N N . LEU A 1 96 ? 5.669 1.481 4.486 1.00 94.12 96 LEU A N 1
ATOM 766 C CA . LEU A 1 96 ? 6.311 0.733 5.565 1.00 94.12 96 LEU A CA 1
ATOM 767 C C . LEU A 1 96 ? 7.570 -0.004 5.106 1.00 94.12 96 LEU A C 1
ATOM 769 O O . LEU A 1 96 ? 7.743 -1.166 5.422 1.00 94.12 96 LEU A O 1
ATOM 773 N N . PHE A 1 97 ? 8.466 0.645 4.368 1.00 93.19 97 PHE A N 1
ATOM 774 C CA . PHE A 1 97 ? 9.672 -0.018 3.855 1.00 93.19 97 PHE A CA 1
ATOM 775 C C . PHE A 1 97 ? 10.613 -0.587 4.937 1.00 93.19 97 PHE A C 1
ATOM 777 O O . PHE A 1 97 ? 11.248 -1.614 4.733 1.00 93.19 97 PHE A O 1
ATOM 784 N N . THR A 1 98 ? 10.692 0.054 6.106 1.00 92.56 98 THR A N 1
ATOM 785 C CA . THR A 1 98 ? 11.519 -0.401 7.233 1.00 92.56 98 THR A CA 1
ATOM 786 C C . THR A 1 98 ? 10.664 -0.737 8.456 1.00 92.56 98 THR A C 1
ATOM 788 O O . THR A 1 98 ? 9.624 -0.102 8.663 1.00 92.56 98 THR A O 1
ATOM 791 N N . PRO A 1 99 ? 11.095 -1.691 9.310 1.00 92.00 99 PRO A N 1
ATOM 792 C CA . PRO A 1 99 ? 10.396 -1.994 10.553 1.00 92.00 99 PRO A CA 1
ATOM 793 C C . PRO A 1 99 ? 10.264 -0.763 11.454 1.00 92.00 99 PRO A C 1
ATOM 795 O O . PRO A 1 99 ? 11.237 -0.047 11.712 1.00 92.00 99 PRO A O 1
ATOM 798 N N . LEU A 1 100 ? 9.061 -0.537 11.975 1.00 91.00 100 LEU A N 1
ATOM 799 C CA . LEU A 1 100 ? 8.793 0.549 12.910 1.00 91.00 100 LEU A CA 1
ATOM 800 C C . LEU A 1 100 ? 9.131 0.131 14.338 1.00 91.00 100 LEU A C 1
ATOM 802 O O . LEU A 1 100 ? 8.731 -0.935 14.797 1.00 91.00 100 LEU A O 1
ATOM 806 N N . LYS A 1 101 ? 9.833 1.006 15.062 1.00 95.00 101 LYS A N 1
ATOM 807 C CA . LYS A 1 101 ? 10.146 0.799 16.486 1.00 95.00 101 LYS A CA 1
ATOM 808 C C . LYS A 1 101 ? 9.010 1.240 17.411 1.00 95.00 101 LYS A C 1
ATOM 810 O O . LYS A 1 101 ? 8.879 0.712 18.508 1.00 95.00 101 LYS A O 1
ATOM 815 N N . ASN A 1 102 ? 8.233 2.239 16.996 1.00 95.62 102 ASN A N 1
ATOM 816 C CA . ASN A 1 102 ? 7.090 2.790 17.719 1.00 95.62 102 ASN A CA 1
ATOM 817 C C . ASN A 1 102 ? 6.124 3.476 16.736 1.00 95.62 102 ASN A C 1
ATOM 819 O O . ASN A 1 102 ? 6.484 3.730 15.585 1.00 95.62 102 ASN A O 1
ATOM 823 N N . ILE A 1 103 ? 4.905 3.760 17.200 1.00 95.31 103 ILE A N 1
ATOM 824 C CA . ILE A 1 103 ? 3.871 4.478 16.448 1.00 95.31 103 ILE A CA 1
ATOM 825 C C . ILE A 1 103 ? 3.474 5.705 17.274 1.00 95.31 103 ILE A C 1
ATOM 827 O O . ILE A 1 103 ? 2.697 5.606 18.220 1.00 95.31 103 ILE A O 1
ATOM 831 N N . LEU A 1 104 ? 4.058 6.855 16.939 1.00 96.25 104 LEU A N 1
ATOM 832 C CA . LEU A 1 104 ? 3.833 8.151 17.585 1.00 96.25 104 LEU A CA 1
ATOM 833 C C . LEU A 1 104 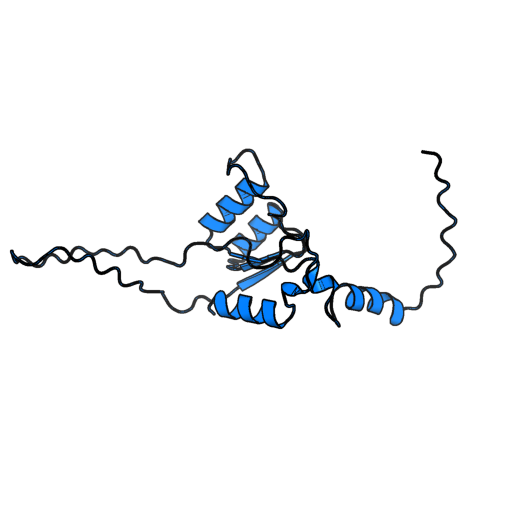? 3.302 9.168 16.564 1.00 96.25 104 LEU A C 1
ATOM 835 O O . LEU A 1 104 ? 3.604 9.071 15.378 1.00 96.25 104 LEU A O 1
ATOM 839 N N . GLN A 1 105 ? 2.509 10.149 17.005 1.00 95.50 105 GLN A N 1
ATOM 840 C CA . GLN A 1 105 ? 1.842 11.106 16.102 1.00 95.50 105 GLN A CA 1
ATOM 841 C C . GLN A 1 105 ? 2.773 12.203 15.543 1.00 95.50 105 GLN A C 1
ATOM 843 O O . GLN A 1 105 ? 2.373 12.967 14.666 1.00 95.50 105 GLN A O 1
ATOM 848 N N . ASP A 1 106 ? 4.021 12.290 16.002 1.00 94.06 106 ASP A N 1
ATOM 849 C CA . ASP A 1 106 ? 5.033 13.221 15.485 1.00 94.06 106 ASP A CA 1
ATOM 850 C C . ASP A 1 106 ? 5.611 12.781 14.124 1.00 94.06 106 ASP A C 1
ATOM 852 O O . ASP A 1 106 ? 6.018 13.619 13.317 1.00 94.06 106 ASP A O 1
ATOM 856 N N . ASN A 1 107 ? 5.553 11.485 13.801 1.00 93.38 107 ASN A N 1
ATOM 857 C CA . ASN A 1 107 ? 5.999 10.923 12.530 1.00 93.38 107 ASN A CA 1
ATOM 858 C C . ASN A 1 107 ? 4.843 10.727 11.531 1.00 93.38 107 ASN A C 1
ATOM 860 O O . ASN A 1 107 ? 3.835 10.092 11.835 1.00 93.38 107 ASN A O 1
ATOM 864 N N . TRP A 1 108 ? 5.021 11.196 10.295 1.00 93.75 108 TRP A N 1
ATOM 865 C CA . TRP A 1 108 ? 3.985 11.125 9.256 1.00 93.75 108 TRP A CA 1
ATOM 866 C C . TRP A 1 108 ? 3.587 9.693 8.859 1.00 93.75 108 TRP A C 1
ATOM 868 O O . TRP A 1 108 ? 2.408 9.436 8.631 1.00 93.75 108 TRP A O 1
ATOM 878 N N . LYS A 1 109 ? 4.521 8.728 8.836 1.00 93.94 109 LYS A N 1
ATOM 879 C CA . LYS A 1 109 ? 4.201 7.321 8.526 1.00 93.94 109 LYS A CA 1
ATOM 880 C C . LYS A 1 109 ? 3.309 6.721 9.606 1.00 93.94 109 LYS A C 1
ATOM 882 O O . LYS A 1 109 ? 2.310 6.079 9.301 1.00 93.94 109 LYS A O 1
ATOM 887 N N . SER A 1 110 ? 3.639 6.986 10.867 1.00 95.81 110 SER A N 1
ATOM 888 C CA . SER A 1 110 ? 2.842 6.565 12.020 1.00 95.81 110 SER A CA 1
ATOM 889 C C . SER A 1 110 ? 1.444 7.188 12.009 1.00 95.81 110 SER A C 1
ATOM 891 O O . SER A 1 110 ? 0.469 6.490 12.295 1.00 95.81 110 SER A O 1
ATOM 893 N N . ARG A 1 111 ? 1.316 8.463 11.611 1.00 96.69 111 ARG A N 1
ATOM 894 C CA . ARG A 1 111 ? 0.007 9.099 11.393 1.00 96.69 111 ARG A CA 1
ATOM 895 C C . ARG A 1 111 ? -0.784 8.395 10.295 1.00 96.69 111 ARG A C 1
ATOM 897 O O . ARG A 1 111 ? -1.936 8.052 10.527 1.00 96.69 111 ARG A O 1
ATOM 904 N N . ILE A 1 112 ? -0.175 8.103 9.144 1.00 96.75 112 ILE A N 1
ATOM 905 C CA . ILE A 1 112 ? -0.838 7.354 8.063 1.00 96.75 112 ILE A CA 1
ATOM 906 C C . ILE A 1 112 ? -1.331 5.989 8.549 1.00 96.75 112 ILE A C 1
ATOM 908 O O . ILE A 1 112 ? -2.489 5.656 8.315 1.00 96.75 112 ILE A O 1
ATOM 912 N N . ILE A 1 113 ? -0.503 5.223 9.267 1.00 96.38 113 ILE A N 1
ATOM 913 C CA . ILE A 1 113 ? -0.899 3.917 9.820 1.00 96.38 113 ILE A CA 1
ATOM 914 C C . ILE A 1 113 ? -2.083 4.060 10.766 1.00 96.38 113 ILE A C 1
ATOM 916 O O . ILE A 1 113 ? -3.067 3.339 10.626 1.00 96.38 113 ILE A O 1
ATOM 920 N N . THR A 1 114 ? -1.993 4.998 11.713 1.00 96.75 114 THR A N 1
ATOM 921 C CA . THR A 1 114 ? -3.055 5.239 12.699 1.00 96.75 114 THR A CA 1
ATOM 922 C C . THR A 1 114 ? -4.364 5.554 11.981 1.00 96.75 114 THR A C 1
ATOM 924 O O . THR A 1 114 ? -5.378 4.909 12.230 1.00 96.75 114 THR A O 1
ATOM 927 N N . ARG A 1 115 ? -4.317 6.454 10.995 1.00 97.06 115 ARG A N 1
ATOM 928 C CA . ARG A 1 115 ? -5.483 6.835 10.197 1.00 97.06 115 ARG A CA 1
ATOM 929 C C . ARG A 1 115 ? -6.024 5.676 9.360 1.00 97.06 115 ARG A C 1
ATOM 931 O O . ARG A 1 115 ? -7.239 5.540 9.250 1.00 97.06 115 ARG A O 1
ATOM 938 N N . CYS A 1 116 ? -5.169 4.834 8.779 1.00 96.12 116 CYS A N 1
ATOM 939 C CA . CYS A 1 116 ? -5.601 3.633 8.059 1.00 96.12 116 CYS A CA 1
ATOM 940 C C . CYS A 1 116 ? -6.362 2.677 8.984 1.00 96.12 116 CYS A C 1
ATOM 942 O O . CYS A 1 116 ? -7.448 2.221 8.631 1.00 96.12 116 CYS A O 1
ATOM 944 N N . LEU A 1 117 ? -5.840 2.426 10.187 1.00 94.56 117 LEU A N 1
ATOM 945 C CA . LEU A 1 117 ? -6.487 1.567 11.180 1.00 94.56 117 LEU A CA 1
ATOM 946 C C . LEU A 1 117 ? -7.834 2.140 11.644 1.00 94.56 117 LEU A C 1
ATOM 948 O O . LEU A 1 117 ? -8.832 1.420 11.645 1.00 94.56 117 LEU A O 1
ATOM 952 N N . GLU A 1 118 ? -7.887 3.434 11.970 1.00 94.12 118 GLU A N 1
ATOM 953 C CA . GLU A 1 118 ? -9.113 4.134 12.388 1.00 94.12 118 GLU A CA 1
ATOM 954 C C . GLU A 1 118 ? -10.208 4.104 11.315 1.00 94.12 118 GLU A C 1
ATOM 956 O O . GLU A 1 118 ? -11.389 3.950 11.625 1.00 94.12 118 GLU A O 1
ATOM 961 N N . ASN A 1 119 ? -9.816 4.216 10.044 1.00 93.56 119 ASN A N 1
ATOM 962 C CA . ASN A 1 119 ? -10.739 4.269 8.910 1.00 93.56 119 ASN A CA 1
ATOM 963 C C . ASN A 1 119 ? -10.953 2.905 8.238 1.00 93.56 119 ASN A C 1
ATOM 965 O O . ASN A 1 119 ? -11.630 2.832 7.215 1.00 93.56 119 ASN A O 1
ATOM 969 N N . LYS A 1 120 ? -10.414 1.821 8.813 1.00 92.44 120 LYS A N 1
ATOM 970 C CA . LYS A 1 120 ? -10.523 0.450 8.286 1.00 92.44 120 LYS A CA 1
ATOM 971 C C . LYS A 1 120 ? -10.027 0.320 6.839 1.00 92.44 120 LYS A C 1
ATOM 973 O O . LYS A 1 120 ? -10.644 -0.358 6.019 1.00 92.44 120 LYS A O 1
ATOM 978 N N . ILE A 1 121 ? -8.894 0.951 6.546 1.00 94.44 121 ILE A N 1
ATOM 979 C CA . ILE A 1 121 ? -8.245 0.932 5.236 1.00 94.44 121 ILE A CA 1
ATOM 980 C C . ILE A 1 121 ? -7.029 0.006 5.288 1.00 94.44 121 ILE A C 1
ATOM 982 O O . ILE A 1 121 ? -6.101 0.223 6.067 1.00 94.44 121 ILE A O 1
ATOM 986 N N . ALA A 1 122 ? -7.034 -1.034 4.458 1.00 95.94 122 ALA A N 1
ATOM 987 C CA . ALA A 1 122 ? -5.875 -1.897 4.255 1.00 95.94 122 ALA A CA 1
ATOM 988 C C . ALA A 1 122 ? -4.851 -1.241 3.318 1.00 95.94 122 ALA A C 1
ATOM 990 O O . ALA A 1 122 ? -5.215 -0.432 2.464 1.00 95.94 122 ALA A O 1
ATOM 991 N N . VAL A 1 123 ? -3.577 -1.621 3.433 1.00 97.50 123 VAL A N 1
ATOM 992 C CA . VAL A 1 123 ? -2.506 -1.137 2.547 1.00 97.50 123 VAL A CA 1
ATOM 993 C C . VAL A 1 123 ? -1.745 -2.313 1.952 1.00 97.50 123 VAL A C 1
ATOM 995 O O . VAL A 1 123 ? -1.191 -3.133 2.683 1.00 97.50 123 VAL A O 1
ATOM 998 N N . TYR A 1 124 ? -1.687 -2.368 0.625 1.00 97.88 124 TYR A N 1
ATOM 999 C CA . TYR A 1 124 ? -0.901 -3.326 -0.144 1.00 97.88 124 TYR A CA 1
ATOM 1000 C C . TYR A 1 124 ? 0.161 -2.594 -0.970 1.00 97.88 124 TYR A C 1
ATOM 1002 O O . TYR A 1 124 ? -0.120 -1.532 -1.524 1.00 97.88 124 TYR A O 1
ATOM 1010 N N . SER A 1 125 ? 1.357 -3.169 -1.087 1.00 98.25 125 SER A N 1
ATOM 1011 C CA . SER A 1 125 ? 2.436 -2.632 -1.918 1.00 98.25 125 SER A CA 1
ATOM 1012 C C . SER A 1 125 ? 3.030 -3.701 -2.829 1.00 98.25 125 SER A C 1
ATOM 1014 O O . SER A 1 125 ? 3.572 -4.679 -2.321 1.00 98.25 125 SER A O 1
ATOM 1016 N N . PRO A 1 126 ? 2.953 -3.564 -4.161 1.00 97.00 126 PRO A N 1
ATOM 1017 C CA . PRO A 1 126 ? 3.588 -4.511 -5.065 1.00 97.00 126 PRO A CA 1
ATOM 1018 C C . PRO A 1 126 ? 5.073 -4.228 -5.328 1.00 97.00 126 PRO A C 1
ATOM 1020 O O . PRO A 1 126 ? 5.840 -5.178 -5.466 1.00 97.00 126 PRO A O 1
ATOM 1023 N N . HIS A 1 127 ? 5.459 -2.952 -5.416 1.00 97.81 127 HIS A N 1
ATOM 1024 C CA . HIS A 1 127 ? 6.817 -2.469 -5.679 1.00 97.81 127 HIS A CA 1
ATOM 1025 C C . HIS A 1 127 ? 7.592 -3.316 -6.712 1.00 97.81 127 HIS A C 1
ATOM 1027 O O . HIS A 1 127 ? 7.082 -3.526 -7.815 1.00 97.81 127 HIS A O 1
ATOM 1033 N N . THR A 1 128 ? 8.764 -3.862 -6.364 1.00 97.81 128 THR A N 1
ATOM 1034 C CA . THR A 1 128 ? 9.636 -4.560 -7.328 1.00 97.81 128 THR A CA 1
ATOM 1035 C C . THR A 1 128 ? 9.016 -5.820 -7.937 1.00 97.81 128 THR A C 1
ATOM 1037 O O . THR A 1 128 ? 9.394 -6.220 -9.036 1.00 97.81 128 THR A O 1
ATOM 1040 N N . SER A 1 129 ? 8.001 -6.433 -7.308 1.00 97.38 129 SER A N 1
ATOM 1041 C CA . SER A 1 129 ? 7.281 -7.547 -7.949 1.00 97.38 129 SER A CA 1
ATOM 1042 C C . SER A 1 129 ? 6.599 -7.112 -9.252 1.00 97.38 129 SER A C 1
ATOM 1044 O O . SER A 1 129 ? 6.537 -7.889 -10.200 1.00 97.38 129 SER A O 1
ATOM 1046 N N . TRP A 1 130 ? 6.124 -5.864 -9.338 1.00 96.56 130 TRP A N 1
ATOM 1047 C CA . TRP A 1 130 ? 5.497 -5.319 -10.549 1.00 96.56 130 TRP A CA 1
ATOM 1048 C C . TRP A 1 130 ? 6.507 -4.802 -11.573 1.00 96.56 130 TRP A C 1
ATOM 1050 O O . TRP A 1 130 ? 6.168 -4.704 -12.754 1.00 96.56 130 TRP A O 1
ATOM 1060 N N . ASP A 1 131 ? 7.737 -4.521 -11.148 1.00 96.88 131 ASP A N 1
ATOM 1061 C CA . ASP A 1 131 ? 8.849 -4.239 -12.058 1.00 96.88 131 ASP A CA 1
ATOM 1062 C C . ASP A 1 131 ? 9.293 -5.490 -12.820 1.00 96.88 131 ASP A C 1
ATOM 1064 O O . ASP A 1 131 ? 9.705 -5.389 -13.978 1.00 96.88 131 ASP A O 1
ATOM 1068 N N . HIS A 1 132 ? 9.191 -6.659 -12.180 1.00 95.50 132 HIS A N 1
ATOM 1069 C CA . HIS A 1 132 ? 9.674 -7.933 -12.712 1.00 95.50 132 HIS A CA 1
ATOM 1070 C C . HIS A 1 132 ? 8.682 -8.699 -13.589 1.00 95.50 132 HIS A C 1
ATOM 1072 O O . HIS A 1 132 ? 9.103 -9.545 -14.383 1.00 95.50 132 HIS A O 1
ATOM 1078 N N . ILE A 1 133 ? 7.373 -8.462 -13.462 1.00 95.62 133 ILE A N 1
ATOM 1079 C CA . ILE A 1 133 ? 6.403 -9.175 -14.301 1.00 95.62 133 ILE A CA 1
ATOM 1080 C C . ILE A 1 133 ? 6.459 -8.707 -15.756 1.00 95.62 133 ILE A C 1
ATOM 1082 O O . ILE A 1 133 ? 6.621 -7.527 -16.066 1.00 95.62 133 ILE A O 1
ATOM 1086 N N . ARG A 1 134 ? 6.194 -9.646 -16.665 1.00 92.88 134 ARG A N 1
ATOM 1087 C CA . ARG A 1 134 ? 5.887 -9.320 -18.057 1.00 92.88 134 ARG A CA 1
ATOM 1088 C C . ARG A 1 134 ? 4.547 -8.583 -18.138 1.00 92.88 134 ARG A C 1
ATOM 1090 O O . ARG A 1 134 ? 3.559 -9.023 -17.556 1.00 92.88 134 ARG A O 1
ATOM 1097 N N . GLY A 1 135 ? 4.505 -7.501 -18.902 1.00 90.75 135 GLY A N 1
ATOM 1098 C CA . GLY A 1 135 ? 3.406 -6.539 -18.926 1.00 90.75 135 GLY A CA 1
ATOM 1099 C C . GLY A 1 135 ? 3.384 -5.607 -17.710 1.00 90.75 135 GLY A C 1
ATOM 1100 O O . GLY A 1 135 ? 2.373 -4.942 -17.497 1.00 90.75 135 GLY A O 1
ATOM 1101 N N . GLY A 1 136 ? 4.456 -5.593 -16.910 1.00 92.50 136 GLY A N 1
ATOM 1102 C CA . GLY A 1 136 ? 4.607 -4.763 -15.719 1.00 92.50 136 GLY A CA 1
ATOM 1103 C C . GLY A 1 136 ? 4.993 -3.317 -16.015 1.00 92.50 136 GLY A C 1
ATOM 1104 O O . GLY A 1 136 ? 4.872 -2.831 -17.142 1.00 92.50 136 GLY A O 1
ATOM 1105 N N . VAL A 1 137 ? 5.484 -2.627 -14.985 1.00 94.31 137 VAL A N 1
ATOM 1106 C CA . VAL A 1 137 ? 5.799 -1.187 -15.040 1.00 94.31 137 VAL A CA 1
ATOM 1107 C C . VAL A 1 137 ? 6.829 -0.881 -16.127 1.00 94.31 137 VAL A C 1
ATOM 1109 O O . VAL A 1 137 ? 6.616 0.016 -16.942 1.00 94.31 137 VAL A O 1
ATOM 1112 N N . ASN A 1 138 ? 7.902 -1.671 -16.198 1.00 94.69 138 ASN A N 1
ATOM 1113 C CA . ASN A 1 138 ? 8.968 -1.482 -17.183 1.00 94.69 138 ASN A CA 1
ATOM 1114 C C . ASN A 1 138 ? 8.484 -1.672 -18.628 1.00 94.69 138 ASN A C 1
ATOM 1116 O O . ASN A 1 138 ? 8.826 -0.873 -19.499 1.00 94.69 138 ASN A O 1
ATOM 1120 N N . ASP A 1 139 ? 7.640 -2.675 -18.882 1.00 93.81 139 ASP A N 1
ATOM 1121 C CA . ASP A 1 139 ? 7.063 -2.906 -20.212 1.00 93.81 139 ASP A CA 1
ATOM 1122 C C . ASP A 1 139 ? 6.090 -1.784 -20.608 1.00 93.81 139 ASP A C 1
ATOM 1124 O O . ASP A 1 139 ? 6.080 -1.335 -21.757 1.00 93.81 139 ASP A O 1
ATOM 1128 N N . TRP A 1 140 ? 5.292 -1.293 -19.654 1.00 92.44 140 TRP A N 1
ATOM 1129 C CA . TRP A 1 140 ? 4.393 -0.160 -19.874 1.00 92.44 140 TRP A CA 1
ATOM 1130 C C . TRP A 1 140 ? 5.161 1.131 -20.191 1.00 92.44 140 TRP A C 1
ATOM 1132 O O . TRP A 1 140 ? 4.808 1.833 -21.139 1.00 92.44 140 TRP A O 1
ATOM 1142 N N . LEU A 1 141 ? 6.246 1.413 -19.463 1.00 92.19 141 LEU A N 1
ATOM 1143 C CA . LEU A 1 141 ? 7.126 2.553 -19.739 1.00 92.19 141 LEU A CA 1
ATOM 1144 C C . LEU A 1 141 ? 7.806 2.423 -21.107 1.00 92.19 141 LEU A C 1
ATOM 1146 O O . LEU A 1 141 ? 7.810 3.374 -21.888 1.00 92.19 141 LEU A O 1
ATOM 1150 N N . ALA A 1 142 ? 8.335 1.241 -21.432 1.00 91.12 142 ALA A N 1
ATOM 1151 C CA . ALA A 1 142 ? 8.976 0.982 -22.719 1.00 91.12 142 ALA A CA 1
ATOM 1152 C C . ALA A 1 142 ? 8.012 1.172 -23.901 1.00 91.12 142 ALA A C 1
ATOM 1154 O O . ALA A 1 142 ? 8.422 1.627 -24.969 1.00 91.12 142 ALA A O 1
ATOM 1155 N N . LYS A 1 143 ? 6.716 0.887 -23.718 1.00 88.94 143 LYS A N 1
ATOM 1156 C CA . LYS A 1 143 ? 5.705 1.079 -24.763 1.00 88.94 143 LYS A CA 1
ATOM 1157 C C . LYS A 1 143 ? 5.603 2.527 -25.244 1.00 88.94 143 LYS A C 1
ATOM 1159 O O . LYS A 1 143 ? 5.503 2.747 -26.450 1.00 88.94 143 LYS A O 1
ATOM 1164 N N . ALA A 1 144 ? 5.701 3.503 -24.338 1.00 85.62 144 ALA A N 1
ATOM 1165 C CA . ALA A 1 144 ? 5.677 4.925 -24.699 1.00 85.62 144 ALA A CA 1
ATOM 1166 C C . ALA A 1 144 ? 6.773 5.287 -25.713 1.00 85.62 144 ALA A C 1
ATOM 1168 O O . ALA A 1 144 ? 6.624 6.222 -26.497 1.00 85.62 144 ALA A O 1
ATOM 1169 N N . PHE A 1 145 ? 7.858 4.515 -25.709 1.00 83.31 145 PHE A N 1
ATOM 1170 C CA . PHE A 1 145 ? 9.002 4.726 -26.566 1.00 83.31 145 PHE A CA 1
ATOM 1171 C C . PHE A 1 145 ? 8.972 3.935 -27.878 1.00 83.31 145 PHE A C 1
ATOM 1173 O O . PHE A 1 145 ? 9.547 4.367 -28.876 1.00 83.31 145 PHE A O 1
ATOM 1180 N N . ILE A 1 146 ? 8.291 2.791 -27.888 1.00 81.69 146 ILE A N 1
ATOM 1181 C CA . ILE A 1 146 ? 8.088 1.976 -29.091 1.00 81.69 146 ILE A CA 1
ATOM 1182 C C . ILE A 1 146 ? 7.053 2.634 -30.011 1.00 81.69 146 ILE A C 1
ATOM 1184 O O . ILE A 1 146 ? 7.257 2.692 -31.223 1.00 81.69 146 ILE A O 1
ATOM 1188 N N . ASP A 1 147 ? 5.974 3.168 -29.435 1.00 77.88 147 ASP A N 1
ATOM 1189 C CA . ASP A 1 147 ? 4.874 3.779 -30.192 1.00 77.88 147 ASP A CA 1
ATOM 1190 C C . ASP A 1 147 ? 5.244 5.177 -30.738 1.00 77.88 147 ASP A C 1
ATOM 1192 O O . ASP A 1 147 ? 4.647 5.662 -31.702 1.00 77.88 147 ASP A O 1
ATOM 1196 N N . HIS A 1 148 ? 6.271 5.809 -30.161 1.00 72.12 148 HIS A N 1
ATOM 1197 C CA . HIS A 1 148 ? 6.797 7.110 -30.567 1.00 72.12 148 HIS A CA 1
ATOM 1198 C C . HIS A 1 148 ? 8.330 7.081 -30.597 1.00 72.12 148 HIS A C 1
ATOM 1200 O O . HIS A 1 148 ? 8.952 7.499 -29.625 1.00 72.12 148 HIS A O 1
ATOM 1206 N N . PRO A 1 149 ? 8.973 6.612 -31.682 1.00 66.88 149 PRO A N 1
ATOM 1207 C CA . PRO A 1 149 ? 10.430 6.568 -31.751 1.00 66.88 149 PRO A CA 1
ATOM 1208 C C . PRO A 1 149 ? 11.010 7.992 -31.707 1.00 66.88 149 PRO A C 1
ATOM 1210 O O . PRO A 1 149 ? 10.939 8.743 -32.678 1.00 66.88 149 PRO A O 1
ATOM 1213 N N . PHE A 1 150 ? 11.586 8.377 -30.570 1.00 68.00 150 PHE A N 1
ATOM 1214 C CA . PHE A 1 150 ? 12.359 9.611 -30.408 1.00 68.00 150 PHE A CA 1
ATOM 1215 C C . PHE A 1 150 ? 13.784 9.348 -30.888 1.00 68.00 150 PHE A C 1
ATOM 1217 O O . PHE A 1 150 ? 14.387 8.308 -30.611 1.00 68.00 150 PHE A O 1
ATOM 1224 N N . GLN A 1 151 ? 14.346 10.317 -31.605 1.00 62.72 151 GLN A N 1
ATOM 1225 C CA . GLN A 1 151 ? 15.781 10.349 -31.833 1.00 62.72 151 GLN A CA 1
ATOM 1226 C C . GLN A 1 151 ? 16.439 10.690 -30.498 1.00 62.72 151 GLN A C 1
ATOM 1228 O O . GLN A 1 151 ? 16.351 11.820 -30.023 1.00 62.72 151 GLN A O 1
ATOM 1233 N N . VAL A 1 152 ? 17.072 9.701 -29.868 1.00 62.25 152 VAL A N 1
ATOM 1234 C CA . VAL A 1 152 ? 17.986 9.964 -28.757 1.00 62.25 152 VAL A CA 1
ATOM 1235 C C . VAL A 1 152 ? 19.198 10.671 -29.355 1.00 62.25 152 VAL A C 1
ATOM 1237 O O . VAL A 1 152 ? 20.148 10.031 -29.806 1.00 62.25 152 VAL A O 1
ATOM 1240 N N . GLU A 1 153 ? 19.173 12.003 -29.395 1.00 62.38 153 GLU A N 1
ATOM 1241 C CA . GLU A 1 153 ? 20.421 12.751 -29.459 1.00 62.38 153 GLU A CA 1
ATOM 1242 C C . GLU A 1 153 ? 21.210 12.362 -28.211 1.00 62.38 153 GLU A C 1
ATOM 1244 O O . GLU A 1 153 ? 20.699 12.456 -27.093 1.00 62.38 153 GLU A O 1
ATOM 1249 N N . PHE A 1 154 ? 22.420 11.830 -28.406 1.00 56.44 154 PHE A N 1
ATOM 1250 C CA . PHE A 1 154 ? 23.302 11.431 -27.316 1.00 56.44 154 PHE A CA 1
ATOM 1251 C C . PHE A 1 154 ? 23.289 12.515 -26.238 1.00 56.44 154 PHE A C 1
ATOM 1253 O O . PHE A 1 154 ? 23.770 13.626 -26.473 1.00 56.44 154 PHE A O 1
ATOM 1260 N N . ILE A 1 155 ? 22.765 12.184 -25.053 1.00 61.03 155 ILE A N 1
ATOM 1261 C CA . ILE A 1 155 ? 22.937 13.020 -23.870 1.00 61.03 155 ILE A CA 1
ATOM 1262 C C . ILE A 1 155 ? 24.447 13.077 -23.658 1.00 61.03 155 ILE A C 1
ATOM 1264 O O . ILE A 1 155 ? 25.063 12.108 -23.206 1.00 61.03 155 ILE A O 1
ATOM 1268 N N . LYS A 1 156 ? 25.070 14.183 -24.082 1.00 55.34 156 LYS A N 1
ATOM 1269 C CA . LYS A 1 156 ? 26.485 14.438 -23.822 1.00 55.34 156 LYS A CA 1
ATOM 1270 C C . LYS A 1 156 ? 26.658 14.283 -22.319 1.00 55.34 156 LYS A C 1
ATOM 1272 O O . LYS A 1 156 ? 25.937 14.930 -21.563 1.00 55.34 156 LYS A O 1
ATOM 1277 N N . LYS A 1 157 ? 27.553 13.371 -21.919 1.00 55.38 157 LYS A N 1
ATOM 1278 C CA . LYS A 1 157 ? 27.948 13.133 -20.526 1.00 55.38 157 LYS A CA 1
ATOM 1279 C C . LYS A 1 157 ? 27.889 14.453 -19.756 1.00 55.38 157 LYS A C 1
ATOM 1281 O O . LYS A 1 157 ? 28.622 15.377 -20.100 1.00 55.38 157 LYS A O 1
ATOM 1286 N N . PHE A 1 158 ? 27.048 14.526 -18.727 1.00 54.53 158 PHE A N 1
ATOM 1287 C CA . PHE A 1 158 ? 27.271 15.501 -17.670 1.00 54.53 158 PHE A CA 1
ATOM 1288 C C . PHE A 1 158 ? 28.642 15.170 -17.083 1.00 54.53 158 PHE A C 1
ATOM 1290 O O . PHE A 1 158 ? 28.838 14.101 -16.499 1.00 54.53 158 PHE A O 1
ATOM 1297 N N . ASP A 1 159 ? 29.605 16.038 -17.368 1.00 52.69 159 ASP A N 1
ATOM 1298 C CA . ASP A 1 159 ? 30.958 15.956 -16.849 1.00 52.69 159 ASP A CA 1
ATOM 1299 C C . ASP A 1 159 ? 30.875 16.016 -15.320 1.00 52.69 159 ASP A C 1
ATOM 1301 O O . ASP A 1 159 ? 30.356 16.977 -14.744 1.00 52.69 159 ASP A O 1
ATOM 1305 N N . LYS A 1 160 ? 31.285 14.930 -14.661 1.00 53.97 160 LYS A N 1
ATOM 1306 C CA . LYS A 1 160 ? 31.281 14.823 -13.204 1.00 53.97 160 LYS A CA 1
ATOM 1307 C C . LYS A 1 160 ? 32.494 15.578 -12.669 1.00 53.97 160 LYS A C 1
ATOM 1309 O O . LYS A 1 160 ? 33.541 14.979 -12.460 1.00 53.97 160 LYS A O 1
ATOM 1314 N N . ASN A 1 161 ? 32.321 16.869 -12.412 1.00 47.97 161 ASN A N 1
ATOM 1315 C CA . ASN A 1 161 ? 33.136 17.596 -11.441 1.00 47.97 161 ASN A CA 1
ATOM 1316 C C . ASN A 1 161 ? 32.336 17.753 -10.141 1.00 47.97 161 ASN A C 1
ATOM 1318 O O . ASN A 1 161 ? 31.829 18.834 -9.857 1.00 47.97 161 ASN A O 1
ATOM 1322 N N . TYR A 1 162 ? 32.205 16.650 -9.397 1.00 44.53 162 TYR A N 1
ATOM 1323 C CA . TYR A 1 162 ? 31.935 16.603 -7.956 1.00 44.53 162 TYR A CA 1
ATOM 1324 C C . TYR A 1 162 ? 32.606 15.361 -7.375 1.00 44.53 162 TYR A C 1
ATOM 1326 O O . TYR A 1 162 ? 32.434 14.277 -7.983 1.00 44.53 162 TYR A O 1
#

pLDDT: mean 80.54, std 21.78, range [35.94, 98.5]

Secondary structure (DSSP, 8-state):
--HHHHHHHHHHHS-GGGS-TT---EEEE-PPP---------------S-----------------EEEESS--HHHHHHHHHHT-SEEEESS-TT-S--S---TTSHHHHHHHHHHHTT-EEEE-THHHHHSTTSHHHHHHHHHHSS--------------